Protein AF-B9TQL7-F1 (afdb_monomer_lite)

Foldseek 3Di:
DDKDKDKDKDKDFDPDDDDPVVVVVVVVVVVVCVVQFVFDPVQWDWDWDDDPGMIMIMIMTIGGPVRGDDDD

Sequence (72 aa):
MARERLQILLAHERASIGSDLVSVLREEILAVIAKHVQVDRDKVQVKMDRDKDVSMLEIDVEIPRDAALQAA

pLDDT: mean 81.71, std 12.67, range [44.78, 95.38]

Secondary structure (DSSP, 8-state):
---EEEEEEEEEE--STT--HHHHHHHHHHHHHHHHB---GGGEEEEEEE-SSEEEEEEEEEE-TTSB----

Radius of gyration: 14.2 Å; chains: 1; bounding box: 31×19×41 Å

Structure (mmCIF, N/CA/C/O backbone):
data_AF-B9TQL7-F1
#
_entry.id   AF-B9TQL7-F1
#
loop_
_atom_site.group_PDB
_atom_site.id
_atom_site.type_symbol
_atom_site.label_atom_id
_atom_site.label_alt_id
_atom_site.label_comp_id
_atom_site.label_asym_id
_atom_site.label_entity_id
_atom_site.label_seq_id
_atom_site.pdbx_PDB_ins_code
_atom_site.Cartn_x
_atom_site.Cartn_y
_atom_site.Cartn_z
_atom_site.occupancy
_atom_site.B_iso_or_equiv
_atom_site.auth_seq_id
_atom_site.auth_comp_id
_atom_site.auth_asym_id
_atom_site.auth_atom_id
_atom_site.pdbx_PDB_model_num
ATOM 1 N N . MET A 1 1 ? -15.941 9.975 16.320 1.00 56.66 1 MET A N 1
ATOM 2 C CA . MET A 1 1 ? -15.011 8.826 16.354 1.00 56.66 1 MET A CA 1
ATOM 3 C C . MET A 1 1 ? -13.818 9.184 15.478 1.00 56.66 1 MET A C 1
ATOM 5 O O . MET A 1 1 ? -14.024 9.374 14.287 1.00 56.66 1 MET A O 1
ATOM 9 N N . ALA A 1 2 ? -12.626 9.391 16.040 1.00 62.56 2 ALA A N 1
ATOM 10 C CA . ALA A 1 2 ? -11.423 9.613 15.230 1.00 62.56 2 ALA A CA 1
ATOM 11 C C . ALA A 1 2 ? -10.923 8.254 14.720 1.00 62.56 2 ALA A C 1
ATOM 13 O O . ALA A 1 2 ? -10.858 7.310 15.506 1.00 62.56 2 ALA A O 1
ATOM 14 N N . ARG A 1 3 ? -10.640 8.148 13.423 1.00 73.44 3 ARG A N 1
ATOM 15 C CA . ARG A 1 3 ? -10.088 6.947 12.783 1.00 73.44 3 ARG A CA 1
ATOM 16 C C . ARG A 1 3 ? -8.629 7.224 12.452 1.00 73.44 3 AR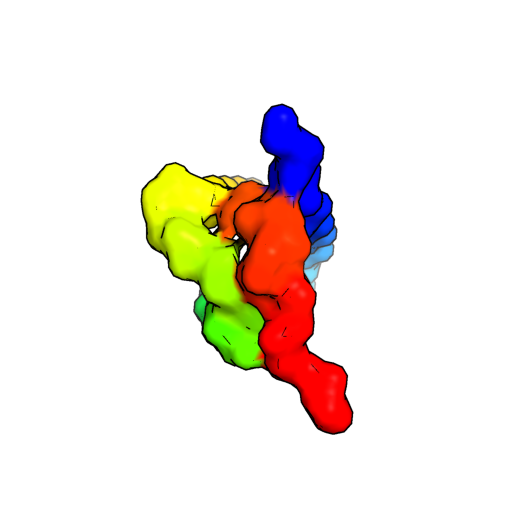G A C 1
ATOM 18 O O . ARG A 1 3 ? -8.312 8.345 12.053 1.00 73.44 3 ARG A O 1
ATOM 25 N N . GLU A 1 4 ? -7.764 6.243 12.657 1.00 84.75 4 GLU A N 1
ATOM 26 C CA . GLU A 1 4 ? -6.369 6.338 12.233 1.00 84.75 4 GLU A CA 1
ATOM 27 C C . GLU A 1 4 ? -6.269 5.925 10.763 1.00 84.75 4 GLU A C 1
ATOM 29 O O . GLU A 1 4 ? -7.121 5.198 10.252 1.00 84.75 4 GLU A O 1
ATOM 34 N N . ARG A 1 5 ? -5.272 6.444 10.046 1.00 87.81 5 ARG A N 1
ATOM 35 C CA . ARG A 1 5 ? -5.089 6.161 8.621 1.00 87.81 5 ARG A CA 1
ATOM 36 C C . ARG A 1 5 ? -3.620 5.917 8.338 1.00 87.81 5 ARG A C 1
ATOM 38 O O . ARG A 1 5 ? -2.781 6.746 8.686 1.00 87.81 5 ARG A O 1
ATOM 45 N N . LEU A 1 6 ? -3.335 4.790 7.699 1.00 89.88 6 LEU A N 1
ATOM 46 C CA . LEU A 1 6 ? -2.011 4.426 7.218 1.00 89.88 6 LEU A CA 1
ATOM 47 C C . LEU A 1 6 ? -1.994 4.594 5.698 1.00 89.88 6 LEU A C 1
ATOM 49 O O . LEU A 1 6 ? -2.768 3.945 4.999 1.00 89.88 6 LEU A O 1
ATOM 53 N N . GLN A 1 7 ? -1.099 5.444 5.199 1.00 92.69 7 GLN A N 1
ATOM 54 C CA . GLN A 1 7 ? -0.873 5.630 3.768 1.00 92.69 7 GLN A CA 1
ATOM 55 C C . GLN A 1 7 ? 0.574 5.272 3.428 1.00 92.69 7 GLN A C 1
ATOM 57 O O . GLN A 1 7 ? 1.506 5.740 4.082 1.00 92.69 7 GLN A O 1
ATOM 62 N N . ILE A 1 8 ? 0.757 4.451 2.398 1.00 92.81 8 ILE A N 1
ATOM 63 C CA . ILE A 1 8 ? 2.060 4.047 1.870 1.00 92.81 8 ILE A CA 1
ATOM 64 C C . ILE A 1 8 ? 2.086 4.392 0.385 1.00 92.81 8 ILE A C 1
ATOM 66 O O . ILE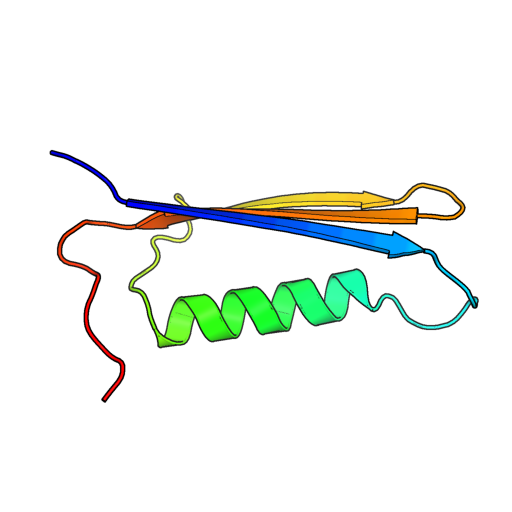 A 1 8 ? 1.210 3.974 -0.367 1.00 92.81 8 ILE A O 1
ATOM 70 N N . LEU A 1 9 ? 3.111 5.134 -0.025 1.00 94.25 9 LEU A N 1
ATOM 71 C CA . LEU A 1 9 ? 3.409 5.460 -1.415 1.00 94.25 9 LEU A CA 1
ATOM 72 C C . LEU A 1 9 ? 4.784 4.900 -1.754 1.00 94.25 9 LEU A C 1
ATOM 74 O O . LEU A 1 9 ? 5.775 5.228 -1.101 1.00 94.25 9 LEU A O 1
ATOM 78 N N . LEU A 1 10 ? 4.835 4.055 -2.775 1.00 91.56 10 LEU A N 1
ATOM 79 C CA . LEU A 1 10 ? 6.054 3.418 -3.240 1.00 91.56 10 LEU A CA 1
ATOM 80 C C . LEU A 1 10 ? 6.200 3.670 -4.735 1.00 91.56 10 LEU A C 1
ATOM 82 O O . LEU A 1 10 ? 5.290 3.378 -5.502 1.00 91.56 10 LEU A O 1
ATOM 86 N N . ALA A 1 11 ? 7.344 4.212 -5.137 1.00 90.56 11 ALA A N 1
ATOM 87 C CA . ALA A 1 11 ? 7.719 4.398 -6.530 1.00 90.56 11 ALA A CA 1
ATOM 88 C C . ALA A 1 11 ? 8.998 3.604 -6.790 1.00 90.56 11 ALA A C 1
ATOM 90 O O . ALA A 1 11 ? 9.971 3.720 -6.045 1.00 90.56 11 ALA A O 1
ATOM 91 N N . HIS A 1 12 ? 8.983 2.773 -7.824 1.00 87.06 12 HIS A N 1
ATOM 92 C CA . HIS A 1 12 ? 10.102 1.919 -8.188 1.00 87.06 12 HIS A CA 1
ATOM 93 C C . HIS A 1 12 ? 10.465 2.118 -9.657 1.00 87.06 12 HIS A C 1
ATOM 95 O O . HIS A 1 12 ? 9.653 1.837 -10.540 1.00 87.06 12 HIS A O 1
ATOM 101 N N . GLU A 1 13 ? 11.692 2.572 -9.903 1.00 86.81 13 GLU A N 1
ATOM 102 C CA . GLU A 1 13 ? 12.291 2.627 -11.235 1.00 86.81 13 GLU A CA 1
ATOM 103 C C . GLU A 1 13 ? 12.731 1.221 -11.664 1.00 86.81 13 GLU A C 1
ATOM 105 O O . GLU A 1 13 ? 13.534 0.566 -10.991 1.00 86.81 13 GLU A O 1
ATOM 110 N N . ARG A 1 14 ? 12.205 0.732 -12.790 1.00 75.69 14 ARG A N 1
ATOM 111 C CA . ARG A 1 14 ? 12.579 -0.576 -13.334 1.00 75.69 14 ARG A CA 1
ATOM 112 C C . ARG A 1 14 ? 13.932 -0.482 -14.028 1.00 75.69 14 ARG A C 1
ATOM 114 O O . ARG A 1 14 ? 14.025 -0.087 -15.184 1.00 75.69 14 ARG A O 1
ATOM 121 N N . ALA A 1 15 ? 14.971 -0.940 -13.337 1.00 66.19 15 ALA A N 1
ATOM 122 C CA . ALA A 1 15 ? 16.305 -1.095 -13.916 1.00 66.19 15 ALA A CA 1
ATOM 123 C C . ALA A 1 15 ? 16.433 -2.329 -14.838 1.00 66.19 15 ALA A C 1
ATOM 125 O O . ALA A 1 15 ? 17.390 -2.427 -15.604 1.00 66.19 15 ALA A O 1
ATOM 126 N N . SER A 1 16 ? 15.501 -3.291 -14.775 1.00 61.59 16 SER A N 1
ATOM 127 C CA . SER A 1 16 ? 15.561 -4.522 -15.571 1.00 61.59 16 SER A CA 1
ATOM 128 C C . SER A 1 16 ? 14.192 -5.166 -15.823 1.00 61.59 16 SER A C 1
ATOM 130 O O . SER A 1 16 ? 13.246 -5.039 -15.044 1.00 61.59 16 SER A O 1
ATOM 132 N N . ILE A 1 17 ? 14.096 -5.882 -16.947 1.00 60.00 17 ILE A N 1
ATOM 133 C CA . ILE A 1 17 ? 12.936 -6.686 -17.342 1.00 60.00 17 ILE A CA 1
ATOM 134 C C . ILE A 1 17 ? 13.038 -8.014 -16.585 1.00 60.00 17 ILE A C 1
ATOM 136 O O . ILE A 1 17 ? 13.850 -8.857 -16.957 1.00 60.00 17 ILE A O 1
ATOM 140 N N . GLY A 1 18 ? 12.267 -8.226 -15.517 1.00 61.34 18 GLY A N 1
ATOM 141 C CA . GLY A 1 18 ? 12.261 -9.564 -14.909 1.00 61.34 18 GLY A CA 1
ATOM 142 C C . GLY A 1 18 ? 11.565 -9.759 -13.571 1.00 61.34 18 GLY A C 1
ATOM 143 O O . GLY A 1 18 ? 11.253 -10.896 -13.239 1.00 61.34 18 GLY A O 1
ATOM 144 N N . SER A 1 19 ? 11.277 -8.706 -12.809 1.00 64.06 19 SER A N 1
ATOM 145 C CA . SER A 1 19 ? 10.572 -8.858 -11.534 1.00 64.06 19 SER A CA 1
ATOM 146 C C . SER A 1 19 ? 9.522 -7.773 -11.374 1.00 64.06 19 SER A C 1
ATOM 148 O O . SER A 1 19 ? 9.831 -6.584 -11.422 1.00 64.06 19 SER A O 1
ATOM 150 N N . ASP A 1 20 ? 8.274 -8.184 -11.165 1.00 78.19 20 ASP A N 1
ATOM 151 C CA . ASP A 1 20 ? 7.206 -7.293 -10.722 1.00 78.19 20 ASP A CA 1
ATOM 152 C C . ASP A 1 20 ? 7.337 -7.071 -9.208 1.00 78.19 20 ASP A C 1
ATOM 154 O O . ASP A 1 20 ? 6.487 -7.476 -8.413 1.00 78.19 20 ASP A O 1
ATOM 158 N N . LEU A 1 21 ? 8.469 -6.475 -8.813 1.00 85.12 21 LEU A N 1
ATOM 159 C CA . LEU A 1 21 ? 8.836 -6.228 -7.419 1.00 85.12 21 LEU A CA 1
ATOM 160 C C . LEU A 1 21 ? 7.718 -5.487 -6.683 1.00 85.12 21 LEU A C 1
ATOM 162 O O . LEU A 1 21 ? 7.411 -5.808 -5.542 1.00 85.12 21 LEU A O 1
ATOM 166 N N . VAL A 1 22 ? 7.069 -4.535 -7.352 1.00 89.06 22 VAL A N 1
ATOM 167 C CA . VAL A 1 22 ? 5.958 -3.772 -6.774 1.00 89.06 22 VAL A CA 1
ATOM 168 C C . VAL A 1 22 ? 4.764 -4.665 -6.444 1.00 89.06 22 VAL A C 1
ATOM 170 O O . VAL A 1 22 ? 4.153 -4.490 -5.390 1.00 89.06 22 VAL A O 1
ATOM 173 N N . SER A 1 23 ? 4.460 -5.664 -7.273 1.00 88.44 23 SER A N 1
ATOM 174 C CA . SER A 1 23 ? 3.414 -6.638 -6.944 1.00 88.44 23 SER A CA 1
ATOM 175 C C . SER A 1 23 ? 3.805 -7.557 -5.790 1.00 88.44 23 SER A C 1
ATOM 177 O O . SER A 1 23 ? 2.945 -7.877 -4.975 1.00 88.44 23 SER A O 1
ATOM 179 N N . VAL A 1 24 ? 5.079 -7.948 -5.679 1.00 90.69 24 VAL A N 1
ATOM 180 C CA . VAL A 1 24 ? 5.570 -8.728 -4.526 1.00 90.69 24 VAL A CA 1
ATOM 181 C C . VAL A 1 24 ? 5.444 -7.911 -3.239 1.00 90.69 24 VAL A C 1
ATOM 183 O O . VAL A 1 24 ? 4.828 -8.363 -2.275 1.00 90.69 24 VAL A O 1
ATOM 186 N N . LEU A 1 25 ? 5.944 -6.673 -3.252 1.00 91.56 25 LEU A N 1
ATOM 187 C CA . LEU A 1 25 ? 5.884 -5.766 -2.107 1.00 91.56 25 LEU A CA 1
ATOM 188 C C . LEU A 1 25 ? 4.446 -5.465 -1.688 1.00 91.56 25 LEU A C 1
ATOM 190 O O . LEU A 1 25 ? 4.174 -5.387 -0.496 1.00 91.56 25 LEU A O 1
ATOM 194 N N . ARG A 1 26 ? 3.510 -5.340 -2.637 1.00 91.50 26 ARG A N 1
ATOM 195 C CA . ARG A 1 26 ? 2.084 -5.193 -2.321 1.00 91.50 26 ARG A CA 1
ATOM 196 C C . ARG A 1 26 ? 1.595 -6.319 -1.413 1.00 91.50 26 ARG A C 1
ATOM 198 O O . ARG A 1 26 ? 1.001 -6.033 -0.377 1.00 91.50 26 ARG A O 1
ATOM 205 N N . GLU A 1 27 ? 1.824 -7.573 -1.795 1.00 91.88 27 GLU A N 1
ATOM 206 C CA . GLU A 1 27 ? 1.354 -8.724 -1.015 1.00 91.88 27 GLU A CA 1
ATOM 207 C C . GLU A 1 27 ? 2.028 -8.783 0.361 1.00 91.88 27 GLU A C 1
ATOM 209 O O . GLU A 1 27 ? 1.356 -8.983 1.374 1.00 91.88 27 GLU A O 1
ATOM 214 N N . GLU A 1 28 ? 3.341 -8.547 0.422 1.00 93.69 28 GLU A N 1
ATOM 215 C CA . GLU A 1 28 ? 4.089 -8.574 1.682 1.00 93.69 28 GLU A CA 1
ATOM 216 C C . GLU A 1 28 ? 3.669 -7.455 2.641 1.00 93.69 28 GLU A C 1
ATOM 218 O O . GLU A 1 28 ? 3.449 -7.710 3.827 1.00 93.69 28 GLU A O 1
ATOM 223 N N . ILE A 1 29 ? 3.500 -6.230 2.138 1.00 92.06 29 ILE A N 1
ATOM 224 C CA . ILE A 1 29 ? 3.067 -5.081 2.939 1.00 92.06 29 ILE A CA 1
ATOM 225 C C . ILE A 1 29 ? 1.660 -5.324 3.486 1.00 92.06 29 ILE A C 1
ATOM 227 O O . ILE A 1 29 ? 1.438 -5.148 4.684 1.00 92.06 29 ILE A O 1
ATOM 231 N N . LEU A 1 30 ? 0.720 -5.778 2.649 1.00 90.38 30 LEU A N 1
ATOM 232 C CA . LEU A 1 30 ? -0.637 -6.098 3.103 1.00 90.38 30 LEU A CA 1
ATOM 233 C C . LEU A 1 30 ? -0.630 -7.203 4.166 1.00 90.38 30 LEU A C 1
ATOM 235 O O . LEU A 1 30 ? -1.333 -7.088 5.172 1.00 90.38 30 LEU A O 1
ATOM 239 N N . ALA A 1 31 ? 0.191 -8.241 3.983 1.00 91.69 31 ALA A N 1
ATOM 240 C CA . ALA A 1 31 ? 0.332 -9.317 4.958 1.00 91.69 31 ALA A CA 1
ATOM 241 C C . ALA A 1 31 ? 0.914 -8.825 6.292 1.00 91.69 31 ALA A C 1
ATOM 243 O O . ALA A 1 31 ? 0.469 -9.271 7.348 1.00 91.69 31 ALA A O 1
ATOM 244 N N . VAL A 1 32 ? 1.889 -7.913 6.272 1.00 91.56 32 VAL A N 1
ATOM 245 C CA . VAL A 1 32 ? 2.466 -7.320 7.490 1.00 91.56 32 VAL A CA 1
ATOM 246 C C . VAL A 1 32 ? 1.462 -6.409 8.191 1.00 91.56 32 VAL A C 1
ATOM 248 O O . VAL A 1 32 ? 1.282 -6.538 9.400 1.00 91.56 32 VAL A O 1
ATOM 251 N N . ILE A 1 33 ? 0.756 -5.543 7.459 1.00 88.31 33 ILE A N 1
ATOM 252 C CA . ILE A 1 33 ? -0.281 -4.672 8.039 1.00 88.31 33 ILE A CA 1
ATOM 253 C C . ILE A 1 33 ? -1.343 -5.523 8.743 1.00 88.31 33 ILE A C 1
ATOM 255 O O . ILE A 1 33 ? -1.659 -5.267 9.903 1.00 88.31 33 ILE A O 1
ATOM 259 N N . ALA A 1 34 ? -1.821 -6.585 8.089 1.00 86.38 34 ALA A N 1
ATOM 260 C CA . ALA A 1 34 ? -2.824 -7.486 8.653 1.00 86.38 34 ALA A CA 1
ATOM 261 C C . ALA A 1 34 ? -2.351 -8.258 9.900 1.00 86.38 34 ALA A C 1
ATOM 263 O O . ALA A 1 34 ? -3.1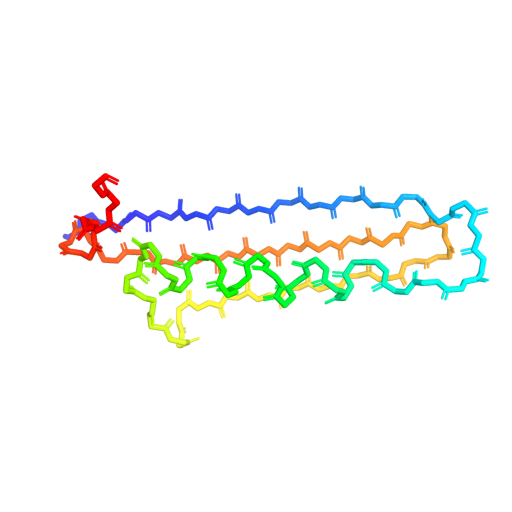84 -8.722 10.676 1.00 86.38 34 ALA A O 1
ATOM 264 N N . LYS A 1 35 ? -1.035 -8.403 10.116 1.00 87.88 35 LYS A N 1
ATOM 265 C CA . LYS A 1 35 ? -0.482 -9.007 11.343 1.00 87.88 35 LYS A CA 1
ATOM 266 C C . LYS A 1 35 ? -0.506 -8.058 12.537 1.00 87.88 35 LYS A C 1
ATOM 268 O O . LYS A 1 35 ? -0.577 -8.533 13.665 1.00 87.88 35 LYS A O 1
ATOM 273 N N . HIS A 1 36 ? -0.410 -6.752 12.301 1.00 84.31 36 HIS A N 1
ATOM 274 C CA . HIS A 1 36 ? -0.254 -5.755 13.366 1.00 84.31 36 HIS A CA 1
ATOM 275 C C . HIS A 1 36 ? -1.510 -4.927 13.622 1.00 84.31 36 HIS A C 1
ATOM 277 O O . HIS A 1 36 ? -1.611 -4.268 14.657 1.00 84.31 36 HIS A O 1
ATOM 283 N N . VAL A 1 37 ? -2.460 -4.951 12.690 1.00 81.44 37 VAL A N 1
ATOM 284 C CA . VAL A 1 37 ? -3.661 -4.129 12.735 1.00 81.44 37 VAL A CA 1
ATOM 285 C C . VAL A 1 37 ? -4.860 -4.971 12.320 1.00 81.44 37 VAL A C 1
ATOM 287 O O . VAL A 1 37 ? -4.812 -5.667 11.305 1.00 81.44 37 VAL A O 1
ATOM 290 N N . GLN A 1 38 ? -5.964 -4.880 13.067 1.00 77.06 38 GLN A N 1
ATOM 291 C CA . GLN A 1 38 ? -7.239 -5.375 12.549 1.00 77.06 38 GLN A CA 1
ATOM 292 C C . GLN A 1 38 ? -7.705 -4.456 11.424 1.00 77.06 38 GLN A C 1
ATOM 294 O O . GLN A 1 38 ? -8.139 -3.326 11.651 1.00 77.06 38 GLN A O 1
ATOM 299 N N . VAL A 1 39 ? -7.589 -4.965 10.205 1.00 76.50 39 VAL A N 1
ATOM 300 C CA . VAL A 1 39 ? -7.993 -4.275 8.987 1.00 76.50 39 VAL A CA 1
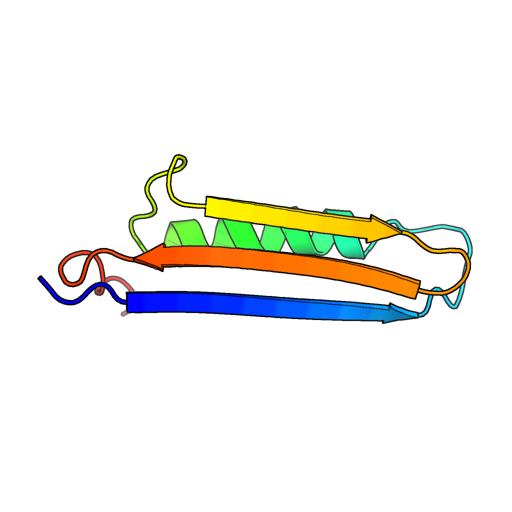ATOM 301 C C . VAL A 1 39 ? -9.315 -4.840 8.505 1.00 76.50 39 VAL A C 1
ATOM 303 O O . VAL A 1 39 ? -9.443 -6.047 8.296 1.00 76.50 39 VAL A O 1
ATOM 306 N N . ASP A 1 40 ? -10.284 -3.963 8.281 1.00 78.75 40 ASP A N 1
ATOM 307 C CA . ASP A 1 40 ? -11.456 -4.310 7.489 1.00 78.75 40 ASP A CA 1
ATOM 308 C C . ASP A 1 40 ? -11.057 -4.270 6.008 1.00 78.75 40 ASP A C 1
ATOM 310 O O . ASP A 1 40 ? -10.521 -3.269 5.528 1.00 78.75 40 ASP A O 1
ATOM 314 N N . ARG A 1 41 ? -11.288 -5.363 5.273 1.00 75.44 41 ARG A N 1
ATOM 315 C CA . ARG A 1 41 ? -10.932 -5.455 3.847 1.00 75.44 41 ARG A CA 1
ATOM 316 C C . ARG A 1 41 ? -11.640 -4.392 3.015 1.00 75.44 41 ARG A C 1
ATOM 318 O O . ARG A 1 41 ? -11.046 -3.890 2.065 1.00 75.44 41 ARG A O 1
ATOM 325 N N . ASP A 1 42 ? -12.841 -3.991 3.419 1.00 82.81 42 ASP A N 1
ATOM 326 C CA . ASP A 1 42 ? -13.620 -2.950 2.742 1.00 82.81 42 ASP A CA 1
ATOM 327 C C . ASP A 1 42 ? -13.042 -1.541 2.980 1.00 82.81 42 ASP A C 1
ATOM 329 O O . ASP A 1 42 ? -13.468 -0.554 2.375 1.00 82.81 42 ASP A O 1
ATOM 333 N N . LYS A 1 43 ? -12.054 -1.440 3.876 1.00 86.38 43 LYS A N 1
ATOM 334 C CA . LYS A 1 43 ? -11.350 -0.218 4.272 1.00 86.38 43 LYS A CA 1
ATOM 335 C C . LYS A 1 43 ? -9.899 -0.170 3.803 1.00 86.38 43 LYS A C 1
ATOM 337 O O . LYS A 1 43 ? -9.161 0.727 4.213 1.00 86.38 43 LYS A O 1
ATOM 342 N N . VAL A 1 44 ? -9.506 -1.099 2.934 1.00 90.44 44 VAL A N 1
ATOM 343 C CA . VAL A 1 44 ? -8.198 -1.114 2.279 1.00 90.44 44 VAL A CA 1
ATOM 344 C C . VAL A 1 44 ? -8.371 -0.721 0.819 1.00 90.44 44 VAL A C 1
ATOM 346 O O . VAL A 1 44 ? -9.053 -1.399 0.052 1.00 90.44 44 VAL A O 1
ATOM 349 N N . GLN A 1 45 ? -7.725 0.366 0.416 1.00 93.38 45 GLN A N 1
ATOM 350 C CA . GLN A 1 45 ? -7.610 0.767 -0.978 1.00 93.38 45 GLN A CA 1
ATOM 351 C C . GLN A 1 45 ? -6.183 0.533 -1.447 1.00 93.38 45 GLN A C 1
ATOM 353 O O . GLN A 1 45 ? -5.223 0.962 -0.813 1.00 93.38 45 GLN A O 1
ATOM 358 N N . VAL A 1 46 ? -6.050 -0.140 -2.584 1.00 93.19 46 VAL A N 1
ATOM 359 C CA . VAL A 1 46 ? -4.759 -0.355 -3.232 1.00 93.19 46 VAL A CA 1
ATOM 360 C C . VAL A 1 46 ? -4.861 0.138 -4.659 1.00 93.19 46 VAL A C 1
ATOM 362 O O . VAL A 1 46 ? -5.733 -0.299 -5.412 1.00 93.19 46 VAL A O 1
ATOM 365 N N . LYS A 1 47 ? -3.961 1.037 -5.039 1.00 94.56 47 LYS A N 1
ATOM 366 C CA . LYS A 1 47 ? -3.795 1.483 -6.418 1.00 94.56 47 LYS A CA 1
ATOM 367 C C . LYS A 1 47 ? -2.394 1.144 -6.866 1.00 94.56 47 LYS A C 1
ATOM 369 O O . LYS A 1 47 ? -1.431 1.309 -6.126 1.00 94.56 47 LYS A O 1
ATOM 374 N N . MET A 1 48 ? -2.294 0.669 -8.093 1.00 91.31 48 MET A N 1
ATOM 375 C CA . MET A 1 48 ? -1.018 0.391 -8.715 1.00 91.31 48 MET A CA 1
ATOM 376 C C . MET A 1 48 ? -1.041 0.993 -10.105 1.00 91.31 48 MET A C 1
ATOM 378 O O . MET A 1 48 ? -1.948 0.704 -10.885 1.00 91.31 48 MET A O 1
ATOM 382 N N . ASP A 1 49 ? -0.045 1.817 -10.383 1.00 90.00 49 ASP A N 1
ATOM 383 C CA . ASP A 1 49 ? 0.177 2.396 -11.696 1.00 90.00 49 ASP A CA 1
ATOM 384 C C . ASP A 1 49 ? 1.492 1.851 -12.247 1.00 90.00 49 ASP A C 1
ATOM 386 O O . ASP A 1 49 ? 2.486 1.717 -11.529 1.00 90.00 49 ASP A O 1
ATOM 390 N N . ARG A 1 50 ? 1.487 1.474 -13.518 1.00 85.25 50 ARG A N 1
ATOM 391 C CA . ARG A 1 50 ? 2.659 0.938 -14.200 1.00 85.25 50 ARG A CA 1
ATOM 392 C C . ARG A 1 50 ? 2.860 1.761 -15.460 1.00 85.25 50 ARG A C 1
ATOM 394 O O . ARG A 1 50 ? 2.187 1.530 -16.461 1.00 85.25 50 ARG A O 1
ATOM 401 N N . ASP A 1 51 ? 3.823 2.670 -15.408 1.00 84.31 51 ASP A N 1
ATOM 402 C CA . ASP A 1 51 ? 4.330 3.353 -16.597 1.00 84.31 51 ASP A CA 1
ATOM 403 C C . ASP A 1 51 ? 5.403 2.476 -17.277 1.00 84.31 51 ASP A C 1
ATOM 405 O O . ASP A 1 51 ? 5.497 1.287 -16.974 1.00 84.31 51 ASP A O 1
ATOM 409 N N . LYS A 1 52 ? 6.208 3.005 -18.202 1.00 80.50 52 LYS A N 1
ATOM 410 C CA . LYS A 1 52 ? 7.297 2.306 -18.907 1.00 80.50 52 LYS A CA 1
ATOM 411 C C . LYS A 1 52 ? 8.531 2.117 -18.037 1.00 80.50 52 LYS A C 1
ATOM 413 O O . LYS A 1 52 ? 9.064 1.009 -17.971 1.00 80.50 52 LYS A O 1
ATOM 418 N N . ASP A 1 53 ? 8.882 3.132 -17.260 1.00 84.12 53 ASP A N 1
ATOM 419 C CA . ASP A 1 53 ? 10.121 3.142 -16.474 1.00 84.12 53 ASP A CA 1
ATOM 420 C C . ASP A 1 53 ? 9.859 3.083 -14.968 1.00 84.12 53 ASP A C 1
ATOM 422 O O . ASP A 1 53 ? 10.713 2.636 -14.209 1.00 84.12 53 ASP A O 1
ATOM 426 N N . VAL A 1 54 ? 8.652 3.452 -14.532 1.00 87.31 54 VAL A N 1
ATOM 427 C CA . VAL A 1 54 ? 8.291 3.538 -13.114 1.00 87.31 54 VAL A CA 1
ATOM 428 C C . VAL A 1 54 ? 7.042 2.717 -12.825 1.00 87.31 54 VAL A C 1
ATOM 430 O O . VAL A 1 54 ? 6.099 2.663 -13.613 1.00 87.31 54 VAL A O 1
ATOM 433 N N . SER A 1 55 ? 7.041 2.055 -11.674 1.00 88.81 55 SER A N 1
ATOM 434 C CA . SER A 1 55 ? 5.847 1.468 -11.067 1.00 88.81 55 SER A CA 1
ATOM 435 C C . SER A 1 55 ? 5.533 2.197 -9.775 1.00 88.81 55 SER A C 1
ATOM 437 O O . SER A 1 55 ? 6.417 2.357 -8.934 1.00 88.81 55 SER A O 1
ATOM 439 N N . MET A 1 56 ? 4.283 2.601 -9.605 1.00 91.25 56 MET A N 1
ATOM 440 C CA . MET A 1 56 ? 3.777 3.171 -8.368 1.00 91.25 56 MET A CA 1
ATOM 441 C C . MET A 1 56 ? 2.811 2.216 -7.677 1.00 91.25 56 MET A C 1
ATOM 443 O O . MET A 1 56 ? 1.992 1.565 -8.323 1.00 91.25 56 MET A O 1
ATO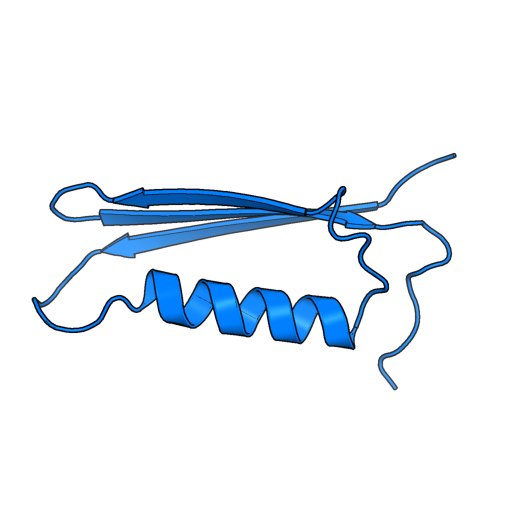M 447 N N . LEU A 1 57 ? 2.888 2.177 -6.353 1.00 93.94 57 LEU A N 1
ATOM 448 C CA . LEU A 1 57 ? 1.952 1.502 -5.467 1.00 93.94 57 LEU A CA 1
ATOM 449 C C . LEU A 1 57 ? 1.520 2.484 -4.385 1.00 93.94 57 LEU A C 1
ATOM 451 O O . LEU A 1 57 ? 2.346 3.028 -3.655 1.00 93.94 57 LEU A O 1
ATOM 455 N N . GLU A 1 58 ? 0.217 2.683 -4.286 1.00 95.38 58 GLU A N 1
ATOM 456 C CA . GLU A 1 58 ? -0.427 3.413 -3.208 1.00 95.38 58 GLU A CA 1
ATOM 457 C C . GLU A 1 58 ? -1.283 2.422 -2.417 1.00 95.38 58 GLU A C 1
ATOM 459 O O . GLU A 1 58 ? -2.155 1.755 -2.980 1.00 95.38 58 GLU A O 1
ATOM 464 N N . ILE A 1 59 ? -1.021 2.308 -1.118 1.00 94.25 59 ILE A N 1
ATOM 465 C CA . ILE A 1 59 ? -1.842 1.545 -0.177 1.00 94.25 59 ILE A CA 1
ATOM 466 C C . ILE A 1 59 ? -2.386 2.526 0.847 1.00 94.25 59 ILE A C 1
ATOM 468 O O . ILE A 1 59 ? -1.632 3.273 1.468 1.00 94.25 59 ILE A O 1
ATOM 472 N N . ASP A 1 60 ? -3.694 2.495 1.031 1.00 93.31 60 ASP A N 1
ATOM 473 C CA . ASP A 1 60 ? -4.413 3.330 1.971 1.00 93.31 60 ASP A CA 1
ATOM 474 C C . ASP A 1 60 ? -5.339 2.464 2.819 1.00 93.31 60 ASP A C 1
ATOM 476 O O . ASP A 1 60 ? -6.174 1.718 2.304 1.00 93.31 60 ASP A O 1
ATOM 480 N N . VAL A 1 61 ? -5.142 2.532 4.129 1.00 90.12 61 VAL A N 1
ATOM 481 C CA . VAL A 1 61 ? -5.793 1.667 5.103 1.00 90.12 61 VAL A CA 1
ATOM 482 C C . VAL A 1 61 ? -6.398 2.529 6.203 1.00 90.12 61 VAL A C 1
ATOM 484 O O . VAL A 1 61 ? -5.691 3.257 6.906 1.00 90.12 61 VAL A O 1
ATOM 487 N N . GLU A 1 62 ? -7.711 2.413 6.389 1.00 88.12 62 GLU A N 1
ATOM 488 C CA . GLU A 1 62 ? -8.404 3.005 7.533 1.00 88.12 62 GLU A CA 1
ATOM 489 C C . GLU A 1 62 ? -8.356 2.045 8.728 1.00 88.12 62 GLU A C 1
ATOM 491 O O . GLU A 1 62 ? -8.765 0.886 8.636 1.00 88.12 62 GLU A O 1
ATOM 496 N N . ILE A 1 63 ? -7.869 2.541 9.863 1.00 83.44 63 ILE A N 1
ATOM 497 C CA . ILE A 1 63 ? -7.630 1.764 11.075 1.00 83.44 63 ILE A CA 1
ATOM 498 C C . ILE A 1 63 ? -8.612 2.220 12.166 1.00 83.44 63 ILE A C 1
ATOM 500 O O . ILE A 1 63 ? -8.655 3.409 12.520 1.00 83.44 63 ILE A O 1
ATOM 504 N N . PRO A 1 64 ? -9.420 1.304 12.731 1.00 77.19 64 PRO A N 1
ATOM 505 C CA . PRO A 1 64 ? -10.221 1.599 13.912 1.00 77.19 64 PRO A CA 1
ATOM 506 C C . PRO A 1 64 ? -9.315 1.978 15.088 1.00 77.19 64 PRO A C 1
ATOM 508 O O . PRO A 1 64 ? -8.325 1.307 15.349 1.00 77.19 64 PRO A O 1
ATOM 511 N N . ARG A 1 65 ? -9.674 3.014 15.852 1.00 68.25 65 ARG A N 1
ATOM 512 C CA . ARG A 1 65 ? -8.869 3.477 16.999 1.00 68.25 65 ARG A CA 1
ATOM 513 C C . ARG A 1 65 ? -8.627 2.392 18.059 1.00 68.25 65 ARG A C 1
ATOM 515 O O . ARG A 1 65 ? -7.598 2.402 18.717 1.00 68.25 65 ARG A O 1
ATOM 522 N N . ASP A 1 66 ? -9.559 1.448 18.172 1.00 65.06 66 ASP A N 1
ATOM 523 C CA . ASP A 1 66 ? -9.507 0.336 19.128 1.00 65.06 66 ASP A CA 1
ATOM 524 C C . ASP A 1 66 ? -8.818 -0.922 18.551 1.00 65.06 66 ASP A C 1
ATOM 526 O O . ASP A 1 66 ? -8.630 -1.904 19.263 1.00 65.06 66 ASP A O 1
ATOM 530 N N . ALA A 1 67 ? -8.443 -0.905 17.263 1.00 59.16 67 ALA A N 1
ATOM 531 C CA . ALA A 1 67 ? -7.721 -1.989 16.586 1.00 59.16 67 ALA A CA 1
ATOM 532 C C . ALA A 1 67 ? -6.195 -1.876 16.721 1.00 59.16 67 ALA A C 1
ATOM 534 O O . ALA A 1 67 ? -5.469 -2.800 16.347 1.00 59.16 67 ALA A O 1
ATOM 535 N N . ALA A 1 68 ? -5.703 -0.743 17.224 1.00 58.56 68 ALA A N 1
ATOM 536 C CA . ALA A 1 68 ? -4.297 -0.554 17.523 1.00 58.56 68 ALA A CA 1
ATOM 537 C C . ALA A 1 68 ? -3.981 -1.258 18.843 1.00 58.56 68 ALA A C 1
ATOM 539 O O . ALA A 1 68 ? -4.374 -0.755 19.887 1.00 58.56 68 ALA A O 1
ATOM 540 N N . LEU A 1 69 ? -3.320 -2.420 18.769 1.00 61.72 69 LEU A N 1
ATOM 541 C CA . LEU A 1 69 ? -2.506 -3.075 19.808 1.00 61.72 69 LEU A CA 1
ATOM 542 C C . LEU A 1 69 ? -2.409 -4.563 19.452 1.00 61.72 69 LEU A C 1
ATOM 544 O O . LEU A 1 69 ? -3.319 -5.293 19.815 1.00 61.72 69 LEU A O 1
ATOM 548 N N . GLN A 1 70 ? -1.339 -5.003 18.774 1.00 55.09 70 GLN A N 1
ATOM 549 C CA . GLN A 1 70 ? -0.653 -6.300 18.974 1.00 55.09 70 GLN A CA 1
ATOM 550 C C . GLN A 1 70 ? 0.723 -6.262 18.283 1.00 55.09 70 GLN A C 1
ATOM 552 O O . GLN A 1 70 ? 0.937 -6.795 17.197 1.00 55.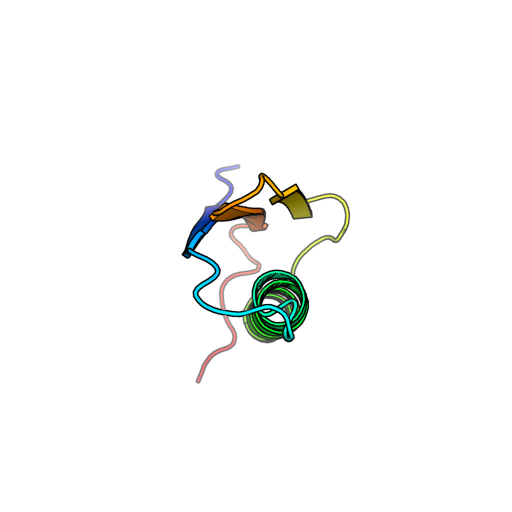09 70 GLN A O 1
ATOM 557 N N . ALA A 1 71 ? 1.681 -5.602 18.921 1.00 49.84 71 ALA A N 1
ATOM 558 C CA . ALA A 1 71 ? 3.094 -5.897 18.724 1.00 49.84 71 ALA A CA 1
ATOM 559 C C . ALA A 1 71 ? 3.749 -5.789 20.104 1.00 49.84 71 ALA A C 1
ATOM 561 O O . ALA A 1 71 ? 3.816 -4.698 20.670 1.00 49.84 71 ALA A O 1
ATOM 562 N N . ALA A 1 72 ? 4.085 -6.949 20.670 1.00 44.78 72 ALA A N 1
ATOM 563 C CA . ALA A 1 72 ? 4.896 -7.097 21.873 1.00 44.78 72 ALA A CA 1
ATOM 564 C C . ALA A 1 72 ? 6.378 -7.143 21.490 1.00 44.78 72 ALA A C 1
ATOM 566 O O . ALA A 1 72 ? 6.667 -7.677 20.392 1.00 44.78 72 ALA A O 1
#

InterPro domains:
  IPR005527 Cell division topological specificity factor MinE [PF03776] (2-64)
  IPR005527 Cell division topological specificity factor MinE [TIGR01215] (2-65)
  IPR036707 Cell division topological specificity factor MinE superfamily [G3DSA:3.30.1070.10] (1-65)
  IPR036707 Cell division topological specificity factor MinE superfamily [SSF55229] (15-67)

Organism: Ricinus communis (NCBI:txid3988)